Protein AF-A0A069CU85-F1 (afdb_monomer)

Foldseek 3Di:
DQDDLVLLLLLLLVQQWPDSPDPQTDGDPVCLPPDLVRSLVSLVVVLVVCVVVVPPDDSVSSVNSSVVSVVDPDPVVVVVSVVVNCVVHPD

Structure (mmCIF, N/CA/C/O backbone):
data_AF-A0A069CU85-F1
#
_entry.id   AF-A0A069CU85-F1
#
loop_
_atom_site.group_PDB
_atom_site.id
_atom_site.type_symbol
_atom_site.label_atom_id
_atom_site.label_alt_id
_atom_site.label_comp_id
_atom_site.label_asym_id
_atom_site.label_entity_id
_atom_site.label_seq_id
_atom_site.pdbx_PDB_ins_code
_atom_site.Cartn_x
_atom_site.Cartn_y
_atom_site.Cartn_z
_atom_site.occupancy
_atom_site.B_iso_or_equiv
_atom_site.auth_seq_id
_atom_site.auth_comp_id
_atom_site.auth_asym_id
_atom_site.auth_atom_id
_atom_site.pdbx_PDB_model_num
ATOM 1 N N . MET A 1 1 ? 5.249 17.050 1.779 1.00 53.41 1 MET A N 1
ATOM 2 C CA . MET A 1 1 ? 4.189 17.157 0.755 1.00 53.41 1 MET A CA 1
ATOM 3 C C . MET A 1 1 ? 3.103 16.187 1.168 1.00 53.41 1 MET A C 1
ATOM 5 O O . MET A 1 1 ? 3.462 15.064 1.489 1.00 53.41 1 MET A O 1
ATOM 9 N N . ARG A 1 2 ? 1.838 16.614 1.242 1.00 71.06 2 ARG A N 1
ATOM 10 C CA . ARG A 1 2 ? 0.726 15.664 1.384 1.00 71.06 2 ARG A CA 1
ATOM 11 C C . ARG A 1 2 ? 0.498 15.034 0.014 1.00 71.06 2 ARG A C 1
ATOM 13 O O . ARG A 1 2 ? 0.329 15.776 -0.950 1.00 71.06 2 ARG A O 1
ATOM 20 N N . ILE A 1 3 ? 0.582 13.712 -0.061 1.00 86.19 3 ILE A N 1
ATOM 21 C CA . ILE A 1 3 ? 0.170 12.940 -1.237 1.00 86.19 3 ILE A CA 1
ATOM 22 C C . ILE A 1 3 ? -1.362 12.996 -1.342 1.00 86.19 3 ILE A C 1
ATOM 24 O O . ILE A 1 3 ? -2.038 13.143 -0.319 1.00 86.19 3 ILE A O 1
ATOM 28 N N . SER A 1 4 ? -1.912 12.980 -2.556 1.00 91.69 4 SER A N 1
ATOM 29 C CA . SER A 1 4 ? -3.366 12.994 -2.726 1.00 91.69 4 SER A CA 1
ATOM 30 C C . SER A 1 4 ? -3.965 11.622 -2.403 1.00 91.69 4 SER A C 1
ATOM 32 O O . SER A 1 4 ? -3.285 10.604 -2.511 1.00 91.69 4 SER A O 1
ATOM 34 N N . GLU A 1 5 ? -5.246 11.577 -2.031 1.00 90.31 5 GLU A N 1
ATOM 35 C CA . GLU A 1 5 ? -5.943 10.302 -1.814 1.00 90.31 5 GLU A CA 1
ATOM 36 C C . GLU A 1 5 ? -5.936 9.443 -3.086 1.00 90.31 5 GLU A C 1
ATOM 38 O O . GLU A 1 5 ? -5.684 8.248 -3.013 1.00 90.31 5 GLU A O 1
ATOM 43 N N . GLN A 1 6 ? -6.103 10.053 -4.264 1.00 91.69 6 GLN A N 1
ATOM 44 C CA . GLN A 1 6 ? -6.056 9.341 -5.541 1.00 91.69 6 GLN A CA 1
ATOM 45 C C . GLN A 1 6 ? -4.694 8.675 -5.788 1.00 91.69 6 GLN A C 1
ATOM 47 O O . GLN A 1 6 ? -4.648 7.510 -6.181 1.00 91.69 6 GLN A O 1
ATOM 52 N N . ASP A 1 7 ? -3.594 9.378 -5.511 1.00 93.38 7 ASP A N 1
ATOM 53 C CA . ASP A 1 7 ? -2.246 8.811 -5.638 1.00 93.38 7 ASP A CA 1
ATOM 54 C C . ASP A 1 7 ? -2.024 7.678 -4.625 1.00 93.38 7 ASP A C 1
ATOM 56 O O . ASP A 1 7 ? -1.414 6.659 -4.948 1.00 93.38 7 ASP A O 1
ATOM 60 N N . MET A 1 8 ? -2.553 7.824 -3.404 1.00 93.75 8 MET A N 1
ATOM 61 C CA . MET A 1 8 ? -2.510 6.755 -2.405 1.00 93.75 8 MET A CA 1
ATOM 62 C C . MET A 1 8 ? -3.282 5.523 -2.877 1.00 93.75 8 MET A C 1
ATOM 64 O O . MET A 1 8 ? -2.760 4.415 -2.787 1.00 93.75 8 MET A O 1
ATOM 68 N N . LEU A 1 9 ? -4.500 5.696 -3.397 1.00 94.31 9 LEU A N 1
ATOM 69 C CA . LEU A 1 9 ? -5.317 4.597 -3.911 1.00 94.31 9 LEU A CA 1
ATOM 70 C C . LEU A 1 9 ? -4.640 3.896 -5.093 1.00 94.31 9 LEU A C 1
ATOM 72 O O . LEU A 1 9 ? -4.671 2.669 -5.155 1.00 94.31 9 LEU A O 1
ATOM 76 N N . ALA A 1 10 ? -3.979 4.645 -5.980 1.00 93.31 10 ALA A N 1
ATOM 77 C CA . ALA A 1 10 ? -3.196 4.077 -7.075 1.00 93.31 10 ALA A CA 1
ATOM 78 C C . ALA A 1 10 ? -2.067 3.177 -6.546 1.00 93.31 10 ALA A C 1
ATOM 80 O O . ALA A 1 10 ? -1.981 2.012 -6.925 1.00 93.31 10 ALA A O 1
ATOM 81 N N . VAL A 1 11 ? -1.273 3.658 -5.586 1.00 95.06 11 VAL A N 1
ATOM 82 C CA . VAL A 1 11 ? -0.201 2.868 -4.952 1.00 95.06 11 VAL A CA 1
ATOM 83 C C . VAL A 1 11 ? -0.749 1.647 -4.202 1.00 95.06 11 VAL A C 1
ATOM 85 O O . VAL A 1 11 ? -0.169 0.565 -4.250 1.00 95.06 11 VAL A O 1
ATOM 88 N N . ILE A 1 12 ? -1.877 1.790 -3.505 1.00 95.75 12 ILE A N 1
ATOM 89 C CA . ILE A 1 12 ? -2.529 0.690 -2.781 1.00 95.75 12 ILE A CA 1
ATOM 90 C C . ILE A 1 12 ? -3.043 -0.375 -3.756 1.00 95.75 12 ILE A C 1
ATOM 92 O O . ILE A 1 12 ? -2.973 -1.566 -3.448 1.00 95.75 12 ILE A O 1
ATOM 96 N N . SER A 1 13 ? -3.514 0.025 -4.937 1.00 94.94 13 SER A N 1
ATOM 97 C CA . SER A 1 13 ? -4.050 -0.885 -5.950 1.00 94.94 13 SER A CA 1
ATOM 98 C C . SER A 1 13 ? -3.024 -1.924 -6.419 1.00 94.94 13 SER A C 1
ATOM 100 O O . SER A 1 13 ? -3.366 -3.100 -6.532 1.00 94.94 13 SER A O 1
ATOM 102 N N . GLU A 1 14 ? -1.753 -1.528 -6.538 1.00 94.56 14 GLU A N 1
ATOM 103 C CA . GLU A 1 14 ? -0.626 -2.381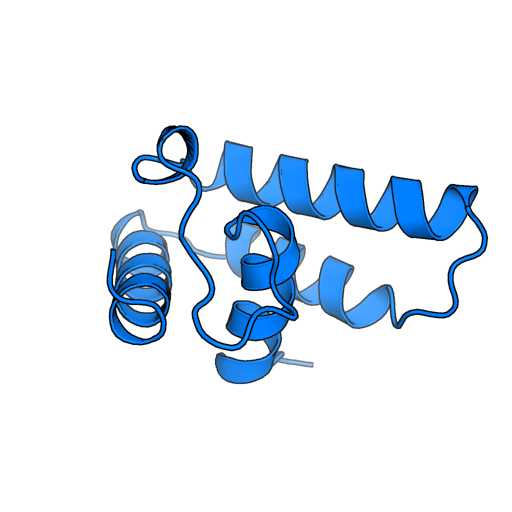 -6.949 1.00 94.56 14 GLU A CA 1
ATOM 104 C C . GLU A 1 14 ? -0.456 -3.616 -6.061 1.00 94.56 14 GLU A C 1
ATOM 106 O O . GLU A 1 14 ? -0.079 -4.701 -6.506 1.00 94.56 14 GLU A O 1
ATOM 111 N N . VAL A 1 15 ? -0.770 -3.468 -4.774 1.00 95.06 15 VAL A N 1
ATOM 112 C CA . VAL A 1 15 ? -0.747 -4.581 -3.832 1.00 95.06 15 VAL A CA 1
ATOM 113 C C . VAL A 1 15 ? -2.140 -5.201 -3.706 1.00 95.06 15 VAL A C 1
ATOM 115 O O . VAL A 1 15 ? -2.282 -6.421 -3.688 1.00 95.06 15 VAL A O 1
ATOM 118 N N . MET A 1 16 ? -3.202 -4.416 -3.620 1.00 95.50 16 MET A N 1
ATOM 119 C CA . MET A 1 16 ? -4.529 -4.942 -3.296 1.00 95.50 16 MET A CA 1
ATOM 120 C C . MET A 1 16 ? -5.181 -5.751 -4.425 1.00 95.50 16 MET A C 1
ATOM 122 O O . MET A 1 16 ? -5.958 -6.665 -4.131 1.00 95.50 16 MET A O 1
ATOM 126 N N . LEU A 1 17 ? -4.858 -5.464 -5.685 1.00 94.25 17 LEU A N 1
ATOM 127 C CA . LEU A 1 17 ? -5.496 -6.071 -6.852 1.00 94.25 17 LEU A CA 1
ATOM 128 C C . LEU A 1 17 ? -4.715 -7.281 -7.379 1.00 94.25 17 LEU A C 1
ATOM 130 O O . LEU A 1 17 ? -3.495 -7.383 -7.229 1.00 94.25 17 LEU A O 1
ATOM 134 N N . GLU A 1 18 ? -5.431 -8.239 -7.969 1.00 91.19 18 GLU A N 1
ATOM 135 C CA . GLU A 1 18 ? -4.832 -9.388 -8.660 1.00 91.19 18 GLU A CA 1
ATOM 136 C C . GLU A 1 18 ? -3.992 -8.934 -9.853 1.00 91.19 18 GLU A C 1
ATOM 138 O O . GLU A 1 18 ? -2.844 -9.360 -9.980 1.00 91.19 18 GLU A O 1
ATOM 143 N N . ASP A 1 19 ? -4.568 -8.037 -10.652 1.00 89.44 19 ASP A N 1
ATOM 144 C CA . ASP A 1 19 ? -3.955 -7.364 -11.791 1.00 89.44 19 ASP A CA 1
ATOM 145 C C . ASP A 1 19 ? -4.492 -5.919 -11.865 1.00 89.44 19 ASP A C 1
ATOM 147 O O . ASP A 1 19 ? -5.651 -5.720 -12.248 1.00 89.44 19 ASP A O 1
ATOM 151 N N . PRO A 1 20 ? -3.689 -4.914 -11.466 1.00 87.25 20 PRO A N 1
ATOM 152 C CA . PRO A 1 20 ? -4.074 -3.503 -11.527 1.00 87.25 20 PRO A CA 1
ATOM 153 C C . PRO A 1 20 ? -4.305 -2.981 -12.953 1.00 87.25 20 PRO A C 1
ATOM 155 O O . PRO A 1 20 ? -5.034 -2.009 -13.127 1.00 87.25 20 PRO A O 1
ATOM 158 N N . ALA A 1 21 ? -3.711 -3.613 -13.972 1.00 86.88 21 ALA A N 1
ATOM 159 C CA . ALA A 1 21 ? -3.806 -3.186 -15.370 1.00 86.88 21 ALA A CA 1
ATOM 160 C C . ALA A 1 21 ? -5.000 -3.809 -16.118 1.00 86.88 21 ALA A C 1
ATOM 162 O O . ALA A 1 21 ? -5.202 -3.538 -17.304 1.00 86.88 21 ALA A O 1
ATOM 163 N N . SER A 1 22 ? -5.789 -4.652 -15.445 1.00 88.38 22 SER A N 1
ATOM 164 C CA . SER A 1 22 ? -6.969 -5.296 -16.021 1.00 88.38 22 SER A CA 1
ATOM 165 C C . SER A 1 22 ? -8.090 -4.293 -16.322 1.00 88.38 22 SER A C 1
ATOM 167 O O . SER A 1 22 ? -8.288 -3.327 -15.594 1.00 88.38 22 SER A O 1
ATOM 169 N N . GLU A 1 23 ? -8.906 -4.563 -17.347 1.00 84.44 23 GLU A N 1
ATOM 170 C CA . GLU A 1 23 ? -10.143 -3.802 -17.600 1.00 84.44 23 GLU A CA 1
ATOM 171 C C . GLU A 1 23 ? -11.173 -3.965 -16.471 1.00 84.44 23 GLU A C 1
ATOM 173 O O . GLU A 1 23 ? -12.012 -3.093 -16.251 1.00 84.44 23 GLU A O 1
ATOM 178 N N . THR A 1 24 ? -11.105 -5.084 -15.741 1.00 86.06 24 THR A N 1
ATOM 179 C CA . THR A 1 24 ? -11.950 -5.372 -14.577 1.00 86.06 24 THR A CA 1
ATOM 180 C C . THR A 1 24 ? -11.073 -5.842 -13.415 1.00 86.06 24 THR A C 1
ATOM 182 O O . THR A 1 24 ? -11.011 -7.050 -13.144 1.00 86.06 24 THR A O 1
ATOM 185 N N . PRO A 1 25 ? -10.347 -4.926 -12.751 1.00 88.25 25 PRO A N 1
ATOM 186 C CA . PRO A 1 25 ? -9.439 -5.296 -11.679 1.00 88.25 25 PRO A CA 1
ATOM 187 C C . PRO A 1 25 ? -10.198 -5.926 -10.515 1.00 88.25 25 PRO A C 1
ATOM 189 O O . PRO A 1 25 ? -11.236 -5.422 -10.090 1.00 88.25 25 PRO A O 1
ATOM 192 N N . LYS A 1 26 ? -9.669 -7.032 -9.988 1.00 90.62 26 LYS A N 1
ATOM 193 C CA . LYS A 1 26 ? -10.268 -7.756 -8.863 1.00 90.62 26 LYS A CA 1
ATOM 194 C C . LYS A 1 26 ? -9.438 -7.594 -7.609 1.00 90.62 26 LYS A C 1
ATOM 196 O O . LYS A 1 26 ? -8.219 -7.763 -7.637 1.00 90.62 26 LYS A O 1
ATOM 201 N N . VAL A 1 27 ? -10.112 -7.335 -6.495 1.00 92.94 27 VAL A N 1
ATOM 202 C CA . VAL A 1 27 ? -9.488 -7.328 -5.173 1.00 92.94 27 VAL A CA 1
ATOM 203 C C . VAL A 1 27 ? -9.062 -8.746 -4.802 1.00 92.94 27 VAL A C 1
ATOM 205 O O . VAL A 1 27 ? -9.844 -9.696 -4.880 1.00 92.94 27 VAL A O 1
ATOM 208 N N . ARG A 1 28 ? -7.821 -8.898 -4.334 1.00 92.31 28 ARG A N 1
ATOM 209 C CA . ARG A 1 28 ? -7.335 -10.173 -3.801 1.00 92.31 28 ARG A CA 1
ATOM 210 C C . ARG A 1 28 ? -8.129 -10.539 -2.548 1.00 92.31 28 ARG A C 1
ATOM 212 O O . ARG A 1 28 ? -8.076 -9.832 -1.543 1.00 92.31 28 ARG A O 1
ATOM 219 N N . GLN A 1 29 ? -8.796 -11.691 -2.571 1.00 89.38 29 GLN A N 1
ATOM 220 C CA . GLN A 1 29 ? -9.687 -12.149 -1.492 1.00 89.38 29 GLN A CA 1
ATOM 221 C C . GLN A 1 29 ? -9.007 -12.210 -0.114 1.00 89.38 29 GLN A C 1
ATOM 223 O O . GLN A 1 29 ? -9.607 -11.893 0.909 1.00 89.38 29 GLN A O 1
ATOM 228 N N . ASN A 1 30 ? -7.716 -12.551 -0.069 1.00 90.12 30 ASN A N 1
ATOM 229 C CA . ASN A 1 30 ? -6.947 -12.586 1.178 1.00 90.12 30 ASN A CA 1
ATOM 230 C C . ASN A 1 30 ? -6.534 -11.199 1.709 1.00 90.12 30 ASN A C 1
ATOM 232 O O . ASN A 1 30 ? -5.887 -11.128 2.753 1.00 90.12 30 ASN A O 1
ATOM 236 N N . ARG A 1 31 ? -6.881 -10.111 1.011 1.00 89.88 31 ARG A N 1
ATOM 237 C CA . ARG A 1 31 ? -6.568 -8.725 1.391 1.00 89.88 31 ARG A CA 1
ATOM 238 C C . ARG A 1 31 ? -7.802 -7.914 1.789 1.00 89.88 31 ARG A C 1
ATOM 240 O O . ARG A 1 31 ? -7.648 -6.780 2.214 1.00 89.88 31 ARG A O 1
ATOM 247 N N . VAL A 1 32 ? -9.003 -8.495 1.736 1.00 89.69 32 VAL A N 1
ATOM 248 C CA . VAL A 1 32 ? -10.254 -7.815 2.127 1.00 89.69 32 VAL A CA 1
ATOM 249 C C . VAL A 1 32 ? -10.212 -7.326 3.582 1.00 89.69 32 VAL A C 1
ATOM 251 O O . VAL A 1 32 ? -10.648 -6.222 3.870 1.00 89.69 32 VAL A O 1
ATOM 254 N N . ASN A 1 33 ? -9.605 -8.103 4.487 1.00 90.06 33 ASN A N 1
ATOM 255 C CA . ASN A 1 33 ? -9.471 -7.764 5.912 1.00 90.06 33 ASN A CA 1
ATOM 256 C C . ASN A 1 33 ? -8.045 -7.320 6.279 1.00 90.06 33 ASN A C 1
ATOM 258 O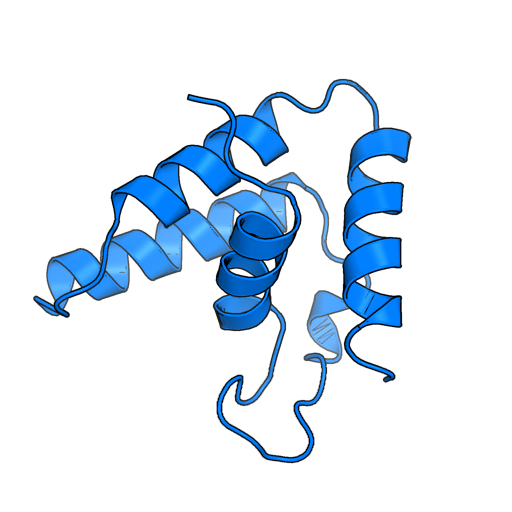 O . ASN A 1 33 ? -7.528 -7.671 7.344 1.00 90.06 33 ASN A O 1
ATOM 262 N N . ILE A 1 34 ? -7.354 -6.639 5.364 1.00 93.81 34 ILE A N 1
ATOM 263 C CA . ILE A 1 34 ? -5.970 -6.235 5.591 1.00 93.81 34 ILE A CA 1
ATOM 264 C C . ILE A 1 34 ? -5.871 -5.192 6.708 1.00 93.81 34 ILE A C 1
ATOM 266 O O . ILE A 1 34 ? -6.599 -4.207 6.745 1.00 93.81 34 ILE A O 1
ATOM 270 N N . THR A 1 35 ? -4.925 -5.387 7.620 1.00 93.50 35 THR A N 1
ATOM 271 C CA . THR A 1 35 ? -4.616 -4.396 8.657 1.00 93.50 35 THR A CA 1
ATOM 272 C C . THR A 1 35 ? -3.663 -3.321 8.135 1.00 93.50 35 THR A C 1
ATOM 274 O O . THR A 1 35 ? -2.838 -3.569 7.252 1.00 93.50 35 THR A O 1
ATOM 277 N N . ARG A 1 36 ? -3.672 -2.144 8.769 1.00 93.94 36 ARG A N 1
ATOM 278 C CA . ARG A 1 36 ? -2.739 -1.038 8.484 1.00 93.94 36 ARG A CA 1
ATOM 279 C C . ARG A 1 36 ? -1.270 -1.471 8.413 1.00 93.94 36 ARG A C 1
ATOM 281 O O . ARG A 1 36 ? -0.535 -1.067 7.508 1.00 93.94 36 ARG A O 1
ATOM 288 N N . ASN A 1 37 ? -0.843 -2.303 9.364 1.00 93.50 37 ASN A N 1
ATOM 289 C CA . ASN A 1 37 ? 0.530 -2.808 9.425 1.00 93.50 37 ASN A CA 1
ATOM 290 C C . ASN A 1 37 ? 0.843 -3.739 8.251 1.00 93.50 37 ASN A C 1
ATOM 292 O O . ASN A 1 37 ? 1.913 -3.631 7.655 1.00 93.50 37 ASN A O 1
ATOM 296 N N . GLN A 1 38 ? -0.087 -4.630 7.897 1.00 95.31 38 GLN A N 1
ATOM 297 C CA . GLN A 1 38 ? 0.081 -5.516 6.747 1.00 95.31 38 GLN A CA 1
ATOM 298 C C . GLN A 1 38 ? 0.156 -4.719 5.445 1.00 95.31 38 GLN A C 1
ATOM 300 O O . GLN A 1 38 ? 1.076 -4.953 4.667 1.00 95.31 38 GLN A O 1
ATOM 305 N N . LEU A 1 39 ? -0.735 -3.743 5.236 1.00 96.12 39 LEU A N 1
ATOM 306 C CA . LEU A 1 39 ? -0.716 -2.911 4.031 1.00 96.12 39 LEU A CA 1
ATOM 307 C C . LEU A 1 39 ? 0.601 -2.140 3.907 1.00 96.12 39 LEU A C 1
ATOM 309 O O . LEU A 1 39 ? 1.252 -2.185 2.867 1.00 96.12 39 LEU A O 1
ATOM 313 N N . SER A 1 40 ? 1.042 -1.507 4.997 1.00 95.81 40 SER A N 1
ATOM 314 C CA . SER A 1 40 ? 2.322 -0.791 5.032 1.00 95.81 40 SER A CA 1
ATOM 315 C C . SER A 1 40 ? 3.499 -1.698 4.672 1.00 95.81 40 SER A C 1
ATOM 317 O O . SER A 1 40 ? 4.380 -1.291 3.922 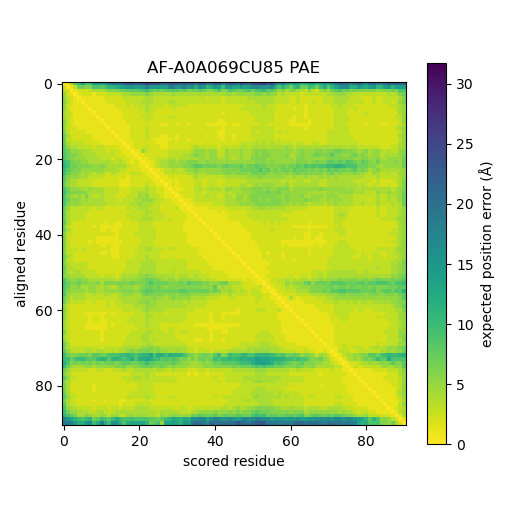1.00 95.81 40 SER A O 1
ATOM 319 N N . ASN A 1 4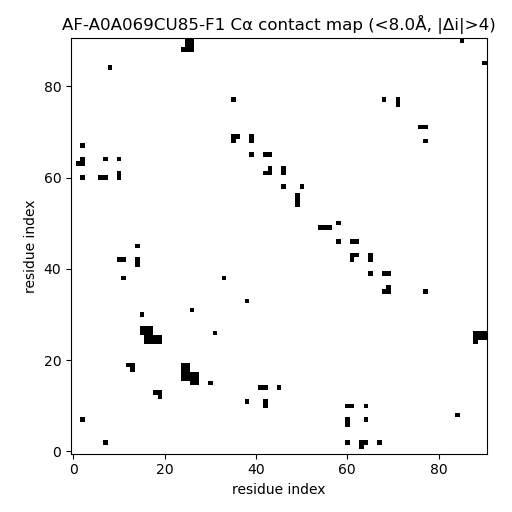1 ? 3.524 -2.927 5.194 1.00 96.69 41 ASN A N 1
ATOM 320 C CA . ASN A 1 41 ? 4.601 -3.876 4.921 1.00 96.69 41 ASN A CA 1
ATOM 321 C C . ASN A 1 41 ? 4.585 -4.377 3.473 1.00 96.69 41 ASN A C 1
ATOM 323 O O . ASN A 1 41 ? 5.652 -4.518 2.885 1.00 96.69 41 ASN A O 1
ATOM 327 N N . LEU A 1 42 ? 3.406 -4.609 2.891 1.00 96.56 42 LEU A N 1
ATOM 328 C CA . LEU A 1 42 ? 3.284 -4.993 1.482 1.00 96.56 42 LEU A CA 1
ATOM 329 C C . LEU A 1 42 ? 3.795 -3.888 0.558 1.00 96.56 42 LEU A C 1
ATOM 331 O O . LEU A 1 42 ? 4.535 -4.179 -0.373 1.00 96.56 42 LEU A O 1
ATOM 335 N N . LEU A 1 43 ? 3.454 -2.629 0.843 1.00 96.88 43 LEU A N 1
ATOM 336 C CA . LEU A 1 43 ? 3.933 -1.481 0.070 1.00 96.88 43 LEU A CA 1
ATOM 337 C C . LEU A 1 43 ? 5.448 -1.284 0.189 1.00 96.88 43 LEU A C 1
ATOM 339 O O . LEU A 1 4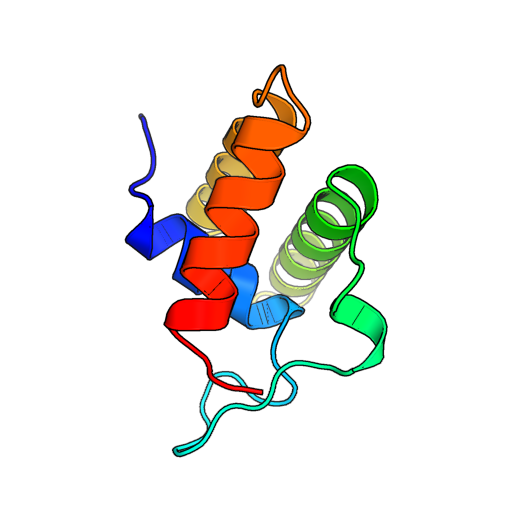3 ? 6.101 -0.975 -0.802 1.00 96.88 43 LEU A O 1
ATOM 343 N N . ILE A 1 44 ? 6.017 -1.482 1.383 1.00 96.69 44 ILE A N 1
ATOM 344 C CA . ILE A 1 44 ? 7.475 -1.449 1.576 1.00 96.69 44 ILE A CA 1
ATOM 345 C C . ILE A 1 44 ? 8.145 -2.576 0.785 1.00 96.69 44 ILE A C 1
ATOM 347 O O . ILE A 1 44 ? 9.145 -2.327 0.122 1.00 96.69 44 ILE A O 1
ATOM 351 N N . GLY A 1 45 ? 7.597 -3.794 0.851 1.00 96.75 45 GLY A N 1
ATOM 352 C CA . GLY A 1 45 ? 8.105 -4.940 0.096 1.00 96.75 45 GLY A CA 1
ATOM 353 C C . GLY A 1 45 ? 8.113 -4.660 -1.402 1.00 96.75 45 GLY A C 1
ATOM 354 O O . GLY A 1 45 ? 9.162 -4.745 -2.021 1.00 96.75 45 GLY A O 1
ATOM 355 N N . LEU A 1 46 ? 6.985 -4.198 -1.942 1.00 95.56 46 LEU A N 1
ATOM 356 C CA . LEU A 1 46 ? 6.862 -3.852 -3.356 1.00 95.56 46 LEU A CA 1
ATOM 357 C C . LEU A 1 46 ? 7.848 -2.752 -3.786 1.00 95.56 46 LEU A C 1
ATOM 359 O O . LEU A 1 46 ? 8.479 -2.860 -4.830 1.00 95.56 46 LEU A O 1
ATOM 363 N N . ALA A 1 47 ? 8.011 -1.701 -2.977 1.00 95.56 47 ALA A N 1
ATOM 364 C CA . ALA A 1 47 ? 8.960 -0.630 -3.276 1.00 95.56 47 ALA A CA 1
ATOM 365 C C . ALA A 1 47 ? 10.418 -1.122 -3.281 1.00 95.56 47 ALA A C 1
ATOM 367 O O . ALA A 1 47 ? 11.211 -0.672 -4.107 1.00 95.56 47 ALA A O 1
ATOM 368 N N . ASN A 1 48 ? 10.767 -2.045 -2.380 1.00 95.50 48 ASN A N 1
ATOM 369 C CA . ASN A 1 48 ? 12.080 -2.686 -2.382 1.00 95.50 48 ASN A CA 1
ATOM 370 C C . ASN A 1 48 ? 12.248 -3.588 -3.610 1.00 95.50 48 ASN A C 1
ATOM 372 O O . ASN A 1 48 ? 13.275 -3.499 -4.267 1.00 95.50 48 ASN A O 1
ATOM 376 N N . ASP A 1 49 ? 11.233 -4.376 -3.970 1.00 95.94 49 ASP A N 1
ATOM 377 C CA . ASP A 1 49 ? 11.274 -5.237 -5.157 1.00 95.94 49 ASP A CA 1
ATOM 378 C C . ASP A 1 49 ? 11.480 -4.410 -6.437 1.00 95.94 49 ASP A C 1
ATOM 380 O O . ASP A 1 49 ? 12.278 -4.789 -7.296 1.00 95.94 49 ASP A O 1
ATOM 384 N N . TYR A 1 50 ? 10.816 -3.254 -6.555 1.00 95.19 50 TYR A N 1
ATOM 385 C CA . TYR A 1 50 ? 11.031 -2.315 -7.660 1.00 95.19 50 TYR A CA 1
ATOM 386 C C . TYR A 1 50 ? 12.431 -1.709 -7.662 1.00 95.19 50 TYR A C 1
ATOM 388 O O . TYR A 1 50 ? 13.038 -1.600 -8.726 1.00 95.19 50 TYR A O 1
ATOM 396 N N . HIS A 1 51 ? 12.955 -1.344 -6.491 1.00 93.44 51 HIS A N 1
ATOM 397 C CA . HIS A 1 51 ? 14.320 -0.843 -6.366 1.00 93.44 51 HIS A CA 1
ATOM 398 C C . HIS A 1 51 ? 15.354 -1.897 -6.785 1.00 93.44 51 HIS A C 1
ATOM 400 O O . HIS A 1 51 ? 16.224 -1.607 -7.603 1.00 93.44 51 HIS A O 1
ATOM 406 N N . ASP A 1 52 ? 15.221 -3.118 -6.268 1.00 95.50 52 ASP A N 1
ATOM 407 C CA . ASP A 1 52 ? 16.143 -4.230 -6.506 1.00 95.50 52 ASP A CA 1
ATOM 408 C C . ASP A 1 52 ? 16.070 -4.737 -7.954 1.00 95.50 52 ASP A C 1
ATOM 410 O O . ASP A 1 52 ? 17.066 -5.207 -8.503 1.00 95.50 52 ASP A O 1
ATOM 414 N N . SER A 1 53 ? 14.900 -4.617 -8.585 1.00 94.81 53 SER A N 1
ATOM 415 C CA . SER A 1 53 ? 14.676 -4.987 -9.988 1.00 94.81 53 SER A CA 1
ATOM 416 C C . SER A 1 53 ? 14.958 -3.846 -10.975 1.00 94.81 53 SER A C 1
ATOM 418 O O . SER A 1 53 ? 14.685 -4.008 -12.163 1.00 94.81 53 SER A O 1
ATOM 420 N N . GLU A 1 54 ? 15.469 -2.701 -10.502 1.00 92.19 54 GLU A N 1
ATOM 421 C CA . GLU A 1 54 ? 15.748 -1.495 -11.300 1.00 92.19 54 GLU A CA 1
ATOM 422 C C . GLU A 1 54 ? 14.549 -1.027 -12.151 1.00 92.19 54 GLU A C 1
ATOM 424 O O . GLU A 1 54 ? 14.698 -0.511 -13.261 1.00 92.19 54 GLU A O 1
ATOM 429 N N . VAL A 1 55 ? 13.333 -1.211 -11.631 1.00 91.44 55 VAL A N 1
ATOM 430 C CA . VAL A 1 55 ? 12.109 -0.758 -12.293 1.00 91.44 55 VAL A CA 1
ATOM 431 C C . VAL A 1 55 ? 12.022 0.763 -12.174 1.00 91.44 55 VAL A C 1
ATOM 433 O O . VAL A 1 55 ? 12.096 1.317 -11.077 1.00 91.44 55 VAL A O 1
ATOM 436 N N . ASP A 1 56 ? 11.839 1.441 -13.307 1.00 89.94 56 ASP A N 1
ATOM 437 C CA . ASP A 1 56 ? 11.711 2.899 -13.362 1.00 89.94 56 ASP A CA 1
ATOM 438 C C . ASP A 1 56 ? 10.319 3.344 -12.884 1.00 89.94 56 ASP A C 1
ATOM 440 O O . ASP A 1 56 ? 9.377 3.500 -13.662 1.00 89.94 56 ASP A O 1
ATOM 444 N N . VAL A 1 57 ? 10.180 3.487 -11.565 1.00 89.31 57 VAL A N 1
ATOM 445 C CA . VAL A 1 57 ? 8.982 3.992 -10.884 1.00 89.31 57 VAL A CA 1
ATOM 446 C C . VAL A 1 57 ? 9.350 5.050 -9.852 1.00 89.31 57 VAL A C 1
ATOM 448 O O . VAL A 1 57 ? 10.428 5.031 -9.252 1.00 89.31 57 VAL A O 1
ATOM 451 N N . ASP A 1 58 ? 8.415 5.956 -9.568 1.00 90.88 58 ASP A N 1
ATOM 452 C CA . ASP A 1 58 ? 8.607 6.940 -8.506 1.00 90.88 58 ASP A CA 1
ATOM 453 C C . ASP A 1 58 ? 8.418 6.314 -7.113 1.00 90.88 58 ASP A C 1
ATOM 455 O O . ASP A 1 58 ? 7.335 6.326 -6.522 1.00 90.88 58 ASP A O 1
ATOM 459 N N . LEU A 1 59 ? 9.515 5.811 -6.542 1.00 92.88 59 LEU A N 1
ATOM 460 C CA . LEU A 1 59 ? 9.568 5.272 -5.177 1.00 92.88 59 LEU A CA 1
ATOM 461 C C . LEU A 1 59 ? 9.171 6.300 -4.100 1.00 92.88 59 LEU A C 1
ATOM 463 O O . LEU A 1 59 ? 8.819 5.927 -2.974 1.00 92.88 59 LEU A O 1
ATOM 467 N N . THR A 1 60 ? 9.185 7.596 -4.418 1.00 92.62 60 THR A N 1
ATOM 468 C CA . THR A 1 60 ? 8.748 8.652 -3.499 1.00 92.62 60 THR A CA 1
ATOM 469 C C . THR A 1 60 ? 7.255 8.546 -3.208 1.00 92.62 60 THR A C 1
ATOM 471 O O . THR A 1 60 ? 6.851 8.751 -2.060 1.00 92.62 60 THR A O 1
ATOM 474 N N . LEU A 1 61 ? 6.438 8.164 -4.198 1.00 93.38 61 LEU A N 1
ATOM 475 C CA . LEU A 1 61 ? 4.997 7.949 -4.022 1.00 93.38 61 LEU A CA 1
ATOM 476 C C . LEU A 1 61 ? 4.719 6.806 -3.043 1.00 93.38 61 LEU A C 1
ATOM 478 O O . LEU A 1 61 ? 3.929 6.969 -2.109 1.00 93.38 61 LEU A O 1
ATOM 482 N N . TYR A 1 62 ? 5.433 5.688 -3.182 1.00 94.56 62 TYR A N 1
ATOM 483 C CA . TYR A 1 62 ? 5.324 4.540 -2.277 1.00 94.56 62 TYR A CA 1
ATOM 484 C C . TYR A 1 62 ? 5.716 4.919 -0.850 1.00 94.56 62 TYR A C 1
ATOM 486 O O . TYR A 1 62 ? 4.973 4.668 0.103 1.00 94.56 62 TYR A O 1
ATOM 494 N N . LYS A 1 63 ? 6.853 5.606 -0.698 1.00 94.56 63 LYS A N 1
ATOM 495 C CA . LYS A 1 63 ? 7.329 6.084 0.603 1.00 94.56 63 LYS A CA 1
ATOM 496 C C . LYS A 1 63 ? 6.328 7.029 1.267 1.00 94.56 63 LYS A C 1
ATOM 498 O O . LYS A 1 63 ? 6.042 6.865 2.452 1.00 94.56 63 LYS A O 1
ATOM 503 N N . ASN A 1 64 ? 5.794 8.001 0.531 1.00 95.44 64 ASN A N 1
ATOM 504 C CA . ASN A 1 64 ? 4.829 8.961 1.068 1.00 95.44 64 ASN A CA 1
ATOM 505 C C . ASN A 1 64 ? 3.512 8.281 1.458 1.00 95.44 64 ASN A C 1
ATOM 507 O O . ASN A 1 64 ? 2.996 8.558 2.537 1.00 95.44 64 ASN A O 1
ATOM 511 N N . THR A 1 65 ? 3.025 7.339 0.647 1.00 95.44 65 THR A N 1
ATOM 512 C CA . THR A 1 65 ? 1.823 6.548 0.957 1.00 95.44 65 THR A CA 1
ATOM 513 C C . THR A 1 65 ? 1.998 5.770 2.260 1.00 95.44 65 THR A C 1
ATOM 515 O O . THR A 1 65 ? 1.154 5.845 3.150 1.00 95.44 65 THR A O 1
ATOM 518 N N . VAL A 1 66 ? 3.133 5.083 2.433 1.00 95.69 66 VAL A N 1
ATOM 519 C CA . VAL A 1 66 ? 3.446 4.357 3.676 1.00 95.69 66 VAL A CA 1
ATOM 520 C C . VAL A 1 66 ? 3.521 5.301 4.878 1.00 95.69 66 VAL A C 1
ATOM 522 O O . VAL A 1 66 ? 3.062 4.943 5.963 1.00 95.69 66 VAL A O 1
ATOM 525 N N . LEU A 1 67 ?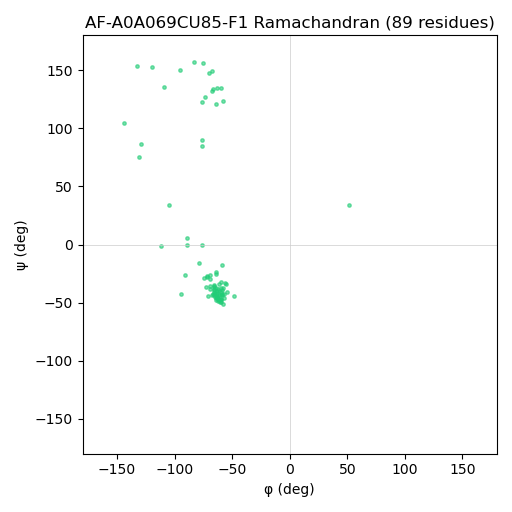 4.098 6.495 4.716 1.00 94.62 67 LEU A N 1
ATOM 526 C CA . LEU A 1 67 ? 4.172 7.484 5.793 1.00 94.62 67 LEU A CA 1
ATOM 527 C C . LEU A 1 67 ? 2.787 7.999 6.199 1.00 94.62 67 LEU A C 1
ATOM 529 O O . LEU A 1 67 ? 2.525 8.069 7.397 1.00 94.62 67 LEU A O 1
ATOM 533 N N . GLU A 1 68 ? 1.904 8.305 5.246 1.00 94.25 68 GLU A N 1
ATOM 534 C CA . GLU A 1 68 ? 0.528 8.728 5.544 1.00 94.25 68 GLU A CA 1
ATOM 535 C C . GLU A 1 68 ? -0.267 7.604 6.219 1.00 94.25 68 GLU A C 1
ATOM 537 O O . GLU A 1 68 ? -0.873 7.833 7.265 1.00 94.25 68 GLU A O 1
ATOM 542 N N . ILE A 1 69 ? -0.183 6.365 5.713 1.00 93.31 69 ILE A N 1
ATOM 543 C CA . ILE A 1 69 ? -0.826 5.198 6.343 1.00 93.31 69 ILE A CA 1
ATOM 544 C C . ILE A 1 69 ? -0.345 5.041 7.791 1.00 93.31 69 ILE A C 1
ATOM 546 O O . ILE A 1 69 ? -1.153 4.863 8.698 1.00 93.31 69 ILE A O 1
ATOM 550 N N . LYS A 1 70 ? 0.966 5.146 8.045 1.00 91.50 70 LYS A N 1
ATOM 551 C CA . LYS A 1 70 ? 1.530 5.053 9.403 1.00 91.50 70 LYS A CA 1
ATOM 552 C C . LYS A 1 70 ? 1.172 6.244 10.295 1.00 91.50 70 LYS A C 1
ATOM 554 O O . LYS A 1 70 ? 1.160 6.090 11.515 1.00 91.50 70 LYS A O 1
ATOM 559 N N . ALA A 1 71 ? 0.912 7.414 9.717 1.00 91.94 71 ALA A N 1
ATOM 560 C CA . ALA A 1 71 ? 0.544 8.622 10.449 1.00 91.94 71 ALA A CA 1
ATOM 561 C C . ALA A 1 71 ? -0.932 8.644 10.882 1.00 91.94 71 ALA A C 1
ATOM 563 O O . ALA A 1 71 ? -1.281 9.428 11.772 1.00 91.94 71 ALA A O 1
ATOM 564 N N . MET A 1 72 ? -1.786 7.788 10.304 1.00 91.81 72 MET A N 1
ATOM 565 C CA . MET A 1 72 ? -3.179 7.623 10.728 1.00 91.81 72 MET A CA 1
ATOM 566 C C . MET A 1 72 ? -3.234 7.223 12.199 1.00 91.81 72 MET A C 1
ATOM 568 O O . MET A 1 72 ? -2.626 6.235 12.619 1.00 91.81 72 MET A O 1
ATOM 572 N N . LYS A 1 73 ? -3.951 8.015 12.999 1.00 82.56 73 LYS A N 1
ATOM 573 C CA . LYS A 1 73 ? -3.979 7.860 14.459 1.00 82.56 73 LYS A CA 1
ATOM 574 C C . LYS A 1 73 ? -5.090 6.936 14.933 1.00 82.56 73 LYS A C 1
ATOM 576 O O . LYS A 1 73 ? -4.943 6.341 15.997 1.00 82.56 73 LYS A O 1
ATOM 581 N N . SER A 1 74 ? -6.171 6.812 14.170 1.00 85.44 74 SER A N 1
ATOM 582 C CA . SER A 1 74 ? -7.294 5.938 14.493 1.00 85.44 74 SER A CA 1
ATOM 583 C C . SER A 1 74 ? -7.508 4.882 13.420 1.00 85.44 74 SER A C 1
ATOM 585 O O . SER A 1 74 ? -7.215 5.086 12.242 1.00 85.44 74 SER A O 1
ATOM 587 N N . ASP A 1 75 ? -8.068 3.754 13.846 1.00 83.38 75 ASP A N 1
ATOM 588 C CA . ASP A 1 75 ? -8.510 2.696 12.938 1.00 83.38 75 ASP A CA 1
ATOM 589 C C . ASP A 1 75 ? -9.594 3.205 11.990 1.00 83.38 75 ASP A C 1
ATOM 591 O O . ASP A 1 75 ? -9.515 2.935 10.802 1.00 83.38 75 ASP A O 1
ATOM 595 N N . SER A 1 76 ? -10.451 4.123 12.448 1.00 87.81 76 SER A N 1
ATOM 596 C CA . SER A 1 76 ? -11.460 4.763 11.599 1.00 87.81 76 SER A CA 1
ATOM 597 C C . SER A 1 76 ? -10.899 5.534 10.400 1.00 87.81 76 SER A C 1
ATOM 599 O O . SER A 1 76 ? -11.579 5.642 9.386 1.00 87.81 76 SER A O 1
ATOM 601 N N . ASP A 1 77 ? -9.710 6.136 10.512 1.00 90.50 77 ASP A N 1
ATOM 602 C CA . ASP A 1 77 ? -9.102 6.864 9.388 1.00 90.50 77 ASP A CA 1
ATOM 603 C C . ASP A 1 77 ? -8.598 5.885 8.323 1.00 90.50 77 ASP A C 1
ATOM 605 O O . ASP A 1 77 ? -8.716 6.142 7.127 1.00 90.50 77 ASP A O 1
ATOM 609 N N . PHE A 1 78 ? -8.070 4.745 8.771 1.00 93.06 78 PHE A N 1
ATOM 610 C CA . PHE A 1 78 ? -7.642 3.666 7.892 1.00 93.06 78 PHE A CA 1
ATOM 611 C C . PHE A 1 78 ? -8.837 2.961 7.246 1.00 93.06 78 PHE A C 1
ATOM 613 O O . PHE A 1 78 ? -8.827 2.753 6.037 1.00 93.06 78 PHE A O 1
ATOM 620 N N . ASP A 1 79 ? -9.877 2.659 8.023 1.00 92.62 79 ASP A N 1
ATOM 621 C CA . ASP A 1 79 ? -11.098 2.027 7.526 1.00 92.62 79 ASP A CA 1
ATOM 622 C C . ASP A 1 79 ? -11.744 2.894 6.439 1.00 92.62 79 ASP A C 1
ATOM 624 O O . ASP A 1 79 ? -12.051 2.387 5.370 1.00 92.62 79 ASP A O 1
ATOM 628 N N . ARG A 1 80 ? -11.812 4.220 6.634 1.00 93.56 80 ARG A N 1
ATOM 629 C CA . ARG A 1 80 ? -12.302 5.158 5.606 1.00 93.56 80 ARG A CA 1
ATOM 630 C C . ARG A 1 80 ? -11.500 5.113 4.309 1.00 93.56 80 ARG A C 1
ATOM 632 O O . ARG A 1 80 ? -12.090 5.152 3.238 1.00 93.56 80 ARG A O 1
ATOM 639 N N . LEU A 1 81 ? -10.171 5.044 4.392 1.00 93.94 81 LEU A N 1
ATOM 640 C CA . LEU A 1 81 ? -9.331 4.904 3.200 1.00 93.94 81 LEU A CA 1
ATOM 641 C C . LEU A 1 81 ? -9.617 3.579 2.477 1.00 93.94 81 LEU A C 1
ATOM 643 O O . LEU A 1 81 ? -9.666 3.544 1.248 1.00 93.94 81 LEU A O 1
ATOM 647 N N . MET A 1 82 ? -9.783 2.489 3.228 1.00 94.38 82 MET A N 1
ATOM 648 C CA . MET A 1 82 ? -10.091 1.183 2.650 1.00 94.38 82 MET A CA 1
ATOM 649 C C . MET A 1 82 ? -11.506 1.133 2.067 1.00 94.38 82 MET A C 1
ATOM 651 O O . MET A 1 82 ? -11.691 0.536 1.011 1.00 94.38 82 MET A O 1
ATOM 655 N N . ASP A 1 83 ? -12.473 1.809 2.684 1.00 93.25 83 ASP A N 1
ATOM 656 C CA . ASP A 1 83 ? -13.820 1.984 2.140 1.00 93.25 83 ASP A CA 1
ATOM 657 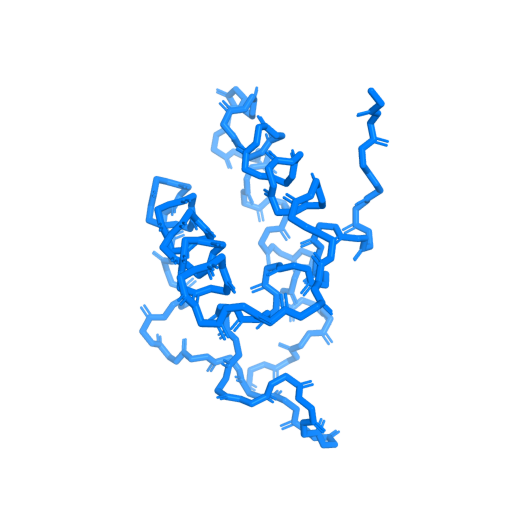C C . ASP A 1 83 ? -13.759 2.732 0.799 1.00 93.25 83 ASP A C 1
ATOM 659 O O . ASP A 1 83 ? -14.255 2.207 -0.197 1.00 93.25 83 ASP A O 1
ATOM 663 N N . SER A 1 84 ? -13.049 3.871 0.722 1.00 92.69 84 SER A N 1
ATOM 664 C CA . SER A 1 84 ? -12.801 4.583 -0.547 1.00 92.69 84 SER A CA 1
ATOM 665 C C . SER A 1 84 ? -12.169 3.668 -1.604 1.00 92.69 84 SER A C 1
ATOM 667 O O . SER A 1 84 ? -12.523 3.717 -2.783 1.00 92.69 84 SER A O 1
ATOM 669 N N . PHE A 1 85 ? -11.227 2.810 -1.197 1.00 93.62 85 PHE A N 1
ATOM 670 C CA . PHE A 1 85 ? -10.595 1.847 -2.095 1.00 93.62 85 PHE A CA 1
ATOM 671 C C . PHE A 1 85 ? -11.598 0.812 -2.631 1.00 93.62 85 PHE A C 1
ATOM 673 O O . PHE A 1 85 ? -11.634 0.563 -3.836 1.00 93.62 85 PHE A O 1
ATOM 680 N N . PHE A 1 86 ? -12.420 0.210 -1.770 1.00 91.44 86 PHE A N 1
ATOM 681 C CA . PHE A 1 86 ? -13.398 -0.801 -2.182 1.00 91.44 86 PHE A CA 1
ATOM 682 C C . PHE A 1 86 ? -14.577 -0.213 -2.966 1.00 91.44 86 PHE A C 1
ATOM 684 O O . PHE A 1 86 ? -15.144 -0.903 -3.810 1.00 91.44 86 PHE A O 1
ATOM 691 N N . GLU A 1 87 ? -14.922 1.057 -2.748 1.00 90.44 87 GLU A N 1
ATOM 692 C CA . GLU A 1 87 ? -15.885 1.778 -3.586 1.00 90.44 87 GLU A CA 1
ATOM 693 C C . GLU A 1 87 ? -15.367 1.974 -5.019 1.00 90.44 87 GLU A C 1
ATOM 695 O O . GLU A 1 87 ? -16.144 1.894 -5.972 1.00 90.44 87 GLU A O 1
AT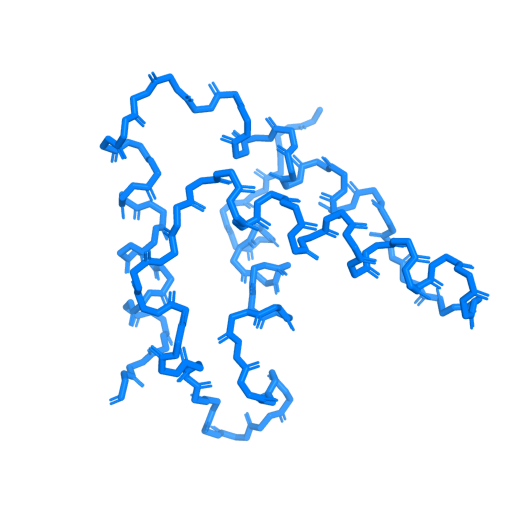OM 700 N N . ALA A 1 88 ? -14.057 2.189 -5.189 1.00 86.19 88 ALA A N 1
ATOM 701 C CA . ALA A 1 88 ? -13.431 2.340 -6.502 1.00 86.19 88 ALA A CA 1
ATOM 702 C C . ALA A 1 88 ? -13.289 1.009 -7.268 1.00 86.19 88 ALA A C 1
ATOM 704 O O . ALA A 1 88 ? -13.308 1.008 -8.500 1.00 86.19 88 ALA A O 1
ATOM 705 N N . TYR A 1 89 ? -13.168 -0.114 -6.553 1.00 82.25 89 TYR A N 1
ATOM 706 C CA . TYR A 1 89 ? -12.980 -1.451 -7.125 1.00 82.25 89 TYR A CA 1
ATOM 707 C C . TYR A 1 89 ? -13.993 -2.439 -6.527 1.00 82.25 89 TYR A C 1
ATOM 709 O O . TYR A 1 89 ? -13.683 -3.105 -5.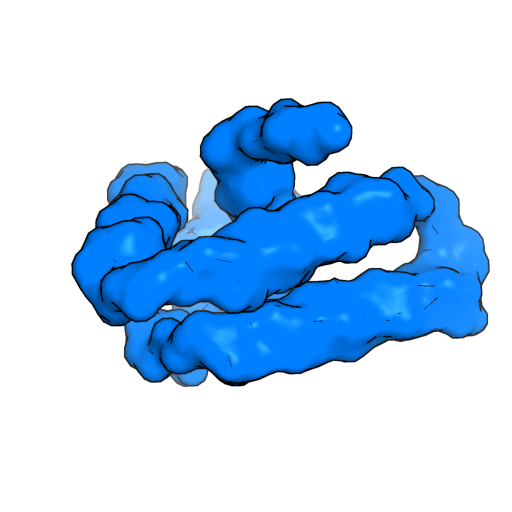533 1.00 82.25 89 TYR A O 1
ATOM 717 N N . PRO A 1 90 ? -15.206 -2.542 -7.106 1.00 62.66 90 PRO A N 1
ATOM 718 C CA . PRO A 1 90 ? -16.228 -3.448 -6.598 1.00 62.66 90 PRO A CA 1
ATOM 719 C C . PRO A 1 90 ? -15.734 -4.903 -6.623 1.00 62.66 90 PRO A C 1
ATOM 721 O O . PRO A 1 90 ? -15.118 -5.344 -7.595 1.00 62.66 90 PRO A O 1
ATOM 724 N N . GLN A 1 91 ? -15.986 -5.616 -5.519 1.00 59.06 91 GLN A N 1
ATOM 725 C CA . GLN A 1 91 ? -15.562 -7.005 -5.288 1.00 59.06 91 GLN A CA 1
ATOM 726 C C . GLN A 1 91 ? -16.251 -8.015 -6.213 1.00 59.06 91 GLN A C 1
ATOM 728 O O . GLN A 1 91 ? -17.455 -7.832 -6.506 1.00 59.06 91 GLN A O 1
#

Secondary structure (DSSP, 8-state):
-PPPHHHHHHHHHHHHBS-TTSSS--B-GGGTT--HHHHHHHHHHHHHHHHHTT----HHHHHHHHHHHHH--SHHHHHHHHHHHHHHS--

Solvent-accessible surface area (backbone atoms only — not comparable to full-atom values): 5456 Å² total; per-residue (Å²): 132,87,80,52,70,68,60,38,48,55,60,48,33,69,69,43,26,74,42,68,88,46,98,75,44,40,61,36,78,91,49,76,83,60,48,74,67,57,53,42,50,52,50,52,50,52,49,48,53,33,60,78,66,69,50,95,65,73,58,65,59,50,55,50,41,41,50,53,63,68,63,50,87,47,68,68,59,51,50,51,54,50,50,57,47,45,71,76,41,66,123

Organism: Weissella oryzae (strain DSM 25784 / JCM 18191 / LMG 30913 / SG25) (NCBI:txid1329250)

Mean predicted aligned error: 3.7 Å

Radius of gyration: 12.66 Å; Cα contacts (8 Å, |Δi|>4): 69; chains: 1; bounding box: 32×30×32 Å

pLDDT: mean 90.91, std 7.25, range [53.41, 96.88]

Sequence (91 aa):
MRISEQDMLAVISEVMLEDPASETPKVRQNRVNITRNQLSNLLIGLANDYHDSEVDVDLTLYKNTVLEIKAMKSDSDFDRLMDSFFEAYPQ